Protein AF-A0A6D2GC33-F1 (afdb_monomer_lite)

Structure (mmCIF, N/CA/C/O backbone):
data_AF-A0A6D2GC33-F1
#
_entry.id   AF-A0A6D2GC33-F1
#
loop_
_atom_site.group_PDB
_atom_site.id
_atom_site.type_symbol
_atom_site.label_atom_id
_atom_site.label_alt_id
_atom_site.label_comp_id
_atom_site.label_asym_id
_atom_site.label_entity_id
_atom_site.label_seq_id
_atom_site.pdbx_PDB_ins_code
_atom_site.Cartn_x
_atom_site.Cartn_y
_atom_site.Cartn_z
_atom_site.occupancy
_atom_site.B_iso_or_equiv
_atom_site.auth_seq_id
_atom_site.auth_comp_id
_atom_site.auth_asym_id
_atom_site.auth_atom_id
_atom_site.pdbx_PDB_model_num
ATOM 1 N N . MET A 1 1 ? 8.578 -16.960 13.029 1.00 36.12 1 MET A N 1
ATOM 2 C CA . MET A 1 1 ? 7.858 -15.938 12.237 1.00 36.12 1 MET A CA 1
ATOM 3 C C . MET A 1 1 ? 7.619 -14.734 13.137 1.00 36.12 1 MET A C 1
ATOM 5 O O . MET A 1 1 ? 6.873 -14.857 14.096 1.00 36.12 1 MET A O 1
ATOM 9 N N . ARG A 1 2 ? 8.308 -13.611 12.923 1.00 43.72 2 ARG A N 1
ATOM 10 C CA . ARG A 1 2 ? 8.079 -12.366 13.676 1.00 43.72 2 ARG A CA 1
ATOM 11 C C . ARG A 1 2 ? 8.210 -11.210 12.685 1.00 43.72 2 ARG A C 1
ATOM 13 O O . ARG A 1 2 ? 9.295 -10.683 12.484 1.00 43.72 2 ARG A O 1
ATOM 20 N N . GLY A 1 3 ? 7.122 -10.919 11.975 1.00 41.28 3 GLY A N 1
ATOM 21 C CA . GLY A 1 3 ? 7.003 -9.676 11.217 1.00 41.28 3 GLY A CA 1
ATOM 22 C C . GLY A 1 3 ? 6.787 -8.529 12.199 1.00 41.28 3 GLY A C 1
ATOM 23 O O . GLY A 1 3 ? 6.078 -8.700 13.190 1.00 41.28 3 GLY A O 1
ATOM 24 N N . ILE A 1 4 ? 7.398 -7.374 11.947 1.00 41.97 4 ILE A N 1
ATOM 25 C CA . ILE A 1 4 ? 7.060 -6.142 12.667 1.00 41.97 4 ILE A CA 1
ATOM 26 C C . ILE A 1 4 ? 5.722 -5.662 12.091 1.00 41.97 4 ILE A C 1
ATOM 28 O O . ILE A 1 4 ? 5.673 -4.867 11.159 1.00 41.97 4 ILE A O 1
ATOM 32 N N . GLY A 1 5 ? 4.627 -6.249 12.570 1.00 39.00 5 GLY A N 1
ATOM 33 C CA . GLY A 1 5 ? 3.278 -5.830 12.218 1.00 39.00 5 GLY A CA 1
ATOM 34 C C . GLY A 1 5 ? 2.879 -4.647 13.088 1.00 39.00 5 GLY A C 1
ATOM 35 O O . GLY A 1 5 ? 2.829 -4.782 14.308 1.00 39.00 5 GLY A O 1
ATOM 36 N N . ALA A 1 6 ? 2.571 -3.499 12.486 1.00 44.66 6 ALA A N 1
ATOM 37 C CA . ALA A 1 6 ? 1.706 -2.550 13.171 1.00 44.66 6 ALA A CA 1
ATOM 38 C C . ALA A 1 6 ? 0.297 -3.139 13.172 1.00 44.66 6 ALA A C 1
ATOM 40 O O . ALA A 1 6 ? -0.302 -3.325 12.117 1.00 44.66 6 ALA A O 1
ATOM 41 N N . VAL A 1 7 ? -0.217 -3.456 14.356 1.00 41.66 7 VAL A N 1
ATOM 42 C CA . VAL A 1 7 ? -1.634 -3.769 14.529 1.00 41.66 7 VAL A CA 1
ATOM 43 C C . VAL A 1 7 ? -2.353 -2.431 14.627 1.00 41.66 7 VAL A C 1
ATOM 45 O O . VAL A 1 7 ? -2.338 -1.777 15.668 1.00 41.66 7 VAL A O 1
ATOM 48 N N . ILE A 1 8 ? -2.926 -1.973 13.516 1.00 50.97 8 ILE A N 1
ATOM 49 C CA . ILE A 1 8 ? -3.800 -0.801 13.542 1.00 50.97 8 ILE A CA 1
ATOM 50 C C . ILE A 1 8 ? -5.176 -1.288 13.994 1.00 50.97 8 ILE A C 1
ATOM 52 O O . ILE A 1 8 ? -5.929 -1.855 13.205 1.00 50.97 8 ILE A O 1
ATOM 56 N N . HIS A 1 9 ? -5.478 -1.090 15.277 1.00 40.88 9 HIS A N 1
ATOM 57 C CA . HIS A 1 9 ? -6.838 -1.207 15.798 1.00 40.88 9 HIS A CA 1
ATOM 58 C C . HIS A 1 9 ? -7.674 -0.043 15.249 1.00 40.88 9 HIS A C 1
ATOM 60 O O . HIS A 1 9 ? -7.212 1.100 15.238 1.00 40.88 9 HIS A O 1
ATOM 66 N N . PHE A 1 10 ? -8.899 -0.312 14.788 1.00 43.34 10 PHE A N 1
ATOM 67 C CA . PHE A 1 10 ? -9.783 0.712 14.206 1.00 43.34 10 PHE A CA 1
ATOM 68 C C . PHE A 1 10 ? -10.548 1.497 15.276 1.00 43.34 10 PHE A C 1
ATOM 70 O O . PHE A 1 10 ? -11.432 2.292 14.960 1.00 43.34 10 PHE A O 1
ATOM 77 N N . HIS A 1 11 ? -10.156 1.329 16.535 1.00 32.06 11 HIS A N 1
ATOM 78 C CA . HIS A 1 11 ? -10.601 2.123 17.663 1.00 32.06 11 HIS A CA 1
ATOM 79 C C . HIS A 1 11 ? -9.460 3.037 18.105 1.00 32.06 11 HIS A C 1
ATOM 81 O O . HIS A 1 11 ? -8.327 2.576 18.255 1.00 32.06 11 HIS A O 1
ATOM 87 N N . SER A 1 12 ? -9.766 4.328 18.294 1.00 30.36 12 SER A N 1
ATOM 88 C CA . SER A 1 12 ? -8.856 5.331 18.857 1.00 30.36 12 SER A CA 1
ATOM 89 C C . SER A 1 12 ? -8.043 4.723 20.003 1.00 30.36 12 SER A C 1
ATOM 91 O O . SER A 1 12 ? -8.637 4.359 21.021 1.00 30.36 12 SER A O 1
ATOM 93 N N . PRO A 1 13 ? -6.711 4.583 19.872 1.00 40.25 13 PRO A N 1
ATOM 94 C CA . PRO A 1 13 ? -5.903 4.027 20.939 1.00 40.25 13 PRO A CA 1
ATOM 95 C C . PRO A 1 13 ? -5.789 5.082 22.034 1.00 40.25 13 PRO A C 1
ATOM 97 O O . PRO A 1 13 ? -4.941 5.973 21.991 1.00 40.25 13 PRO A O 1
ATOM 100 N N . THR A 1 14 ? -6.666 5.007 23.029 1.00 37.22 14 THR A N 1
ATOM 101 C CA . THR A 1 14 ? -6.428 5.661 24.307 1.00 37.22 14 THR A CA 1
ATOM 102 C C . THR A 1 14 ? -5.164 5.042 24.907 1.00 37.22 14 THR A C 1
ATOM 104 O O . THR A 1 14 ? -5.182 3.923 25.407 1.00 37.22 14 THR A O 1
ATOM 107 N N . GLY A 1 15 ? -4.052 5.772 24.815 1.00 37.44 15 GLY A N 1
ATOM 108 C CA . GLY A 1 15 ? -2.951 5.707 25.775 1.00 37.44 15 GLY A CA 1
ATOM 109 C C . GLY A 1 15 ? -2.181 4.391 25.885 1.00 37.44 15 GLY A C 1
ATOM 110 O O . GLY A 1 15 ? -1.985 3.910 26.997 1.00 37.44 15 GLY A O 1
ATOM 111 N N . SER A 1 16 ? -1.659 3.843 24.786 1.00 35.59 16 SER A N 1
ATOM 112 C CA . SER A 1 16 ? -0.560 2.874 24.886 1.00 35.59 16 SER A CA 1
ATOM 113 C C . SER A 1 16 ? 0.667 3.415 24.174 1.00 35.59 16 SER A C 1
ATOM 115 O O . SER A 1 16 ? 0.641 3.682 22.974 1.00 35.59 16 SER A O 1
ATOM 117 N N . SER A 1 17 ? 1.720 3.629 24.962 1.00 41.50 17 SER A N 1
ATOM 118 C CA . SER A 1 17 ? 3.057 4.019 24.530 1.00 41.50 17 SER A CA 1
ATOM 119 C C . SER A 1 17 ? 3.610 2.936 23.602 1.00 41.50 17 SER A C 1
ATOM 121 O O . SER A 1 17 ? 4.258 1.985 24.038 1.00 41.50 17 SER A O 1
ATOM 123 N N . VAL A 1 18 ? 3.288 3.035 22.312 1.00 45.00 18 VAL A N 1
ATOM 124 C CA . VAL A 1 18 ? 3.962 2.256 21.276 1.00 45.00 18 VAL A CA 1
ATOM 125 C C . VAL A 1 18 ? 5.409 2.749 21.293 1.00 45.00 18 VAL A C 1
ATOM 127 O O . VAL A 1 18 ? 5.613 3.959 21.155 1.00 45.00 18 VAL A O 1
ATOM 130 N N . PRO A 1 19 ? 6.413 1.874 21.512 1.00 43.03 19 PRO A N 1
ATOM 131 C CA . PRO A 1 19 ? 7.805 2.301 21.514 1.00 43.03 19 PRO A CA 1
ATOM 132 C C . PRO A 1 19 ? 8.044 3.063 20.219 1.00 43.03 19 PRO A C 1
ATOM 134 O O . PRO A 1 19 ? 7.608 2.594 19.164 1.00 43.03 19 PRO A O 1
ATOM 137 N N . SER A 1 20 ? 8.658 4.246 20.329 1.00 48.38 20 SER A N 1
ATOM 138 C CA . SER A 1 20 ? 8.999 5.134 19.219 1.00 48.38 20 SER A CA 1
ATOM 139 C C . SER A 1 20 ? 9.658 4.304 18.126 1.00 48.38 20 SER A C 1
ATOM 141 O O . SER A 1 20 ? 10.848 3.992 18.194 1.00 48.38 20 SER A O 1
ATOM 143 N N . SER A 1 21 ? 8.847 3.825 17.189 1.00 57.69 21 SER A N 1
ATOM 144 C CA . SER A 1 21 ? 9.309 2.873 16.199 1.00 57.69 21 SER A CA 1
ATOM 145 C C . SER A 1 21 ? 10.235 3.663 15.300 1.00 57.69 21 SER A C 1
ATOM 147 O O . SER A 1 21 ? 9.867 4.757 14.871 1.00 57.69 21 SER A O 1
ATOM 149 N N . ASP A 1 22 ? 11.454 3.162 15.098 1.00 75.38 22 ASP A N 1
ATOM 150 C CA . ASP A 1 22 ? 12.449 3.821 14.260 1.00 75.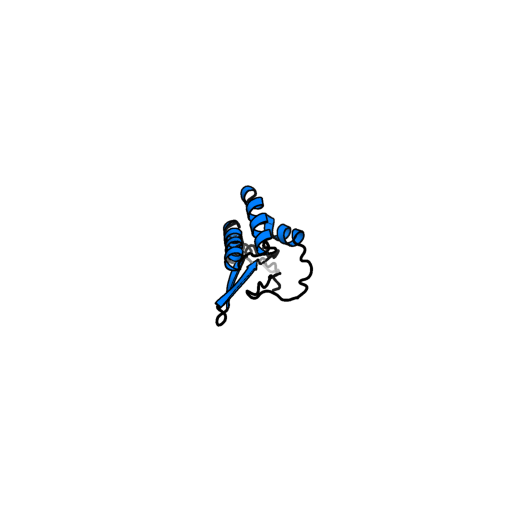38 22 ASP A CA 1
ATOM 151 C C . ASP A 1 22 ? 11.917 3.881 12.826 1.00 75.38 22 ASP A C 1
ATOM 153 O O . ASP A 1 22 ? 12.078 2.959 12.027 1.00 75.38 22 ASP A O 1
ATOM 157 N N . PHE A 1 23 ? 11.204 4.965 12.530 1.00 79.19 23 PHE A N 1
ATOM 158 C CA . PHE A 1 23 ? 10.506 5.172 11.273 1.00 79.19 23 PHE A CA 1
ATOM 159 C C . PHE A 1 23 ? 11.494 5.190 10.104 1.00 79.19 23 PHE A C 1
ATOM 161 O O . PHE A 1 23 ? 11.208 4.639 9.042 1.00 79.19 23 PHE A O 1
ATOM 168 N N . SER A 1 24 ? 12.688 5.752 10.330 1.00 83.62 24 SER A N 1
ATOM 169 C CA . SER A 1 24 ? 13.793 5.711 9.373 1.00 83.62 24 SER A CA 1
ATOM 170 C C . SER A 1 24 ? 14.244 4.272 9.134 1.00 83.62 24 SER A C 1
ATOM 172 O O . SER A 1 24 ? 14.350 3.840 7.987 1.00 83.62 24 SER A O 1
ATOM 174 N N . GLY A 1 25 ? 14.446 3.496 10.201 1.00 85.69 25 GLY A N 1
ATOM 175 C CA . GLY A 1 25 ? 14.779 2.075 10.112 1.00 85.69 25 GLY A CA 1
ATOM 176 C C . GLY A 1 25 ? 13.734 1.255 9.346 1.00 85.69 25 GLY A C 1
ATOM 177 O O . GLY A 1 25 ? 14.092 0.453 8.482 1.00 85.69 25 GLY A O 1
ATOM 178 N N . MET A 1 26 ? 12.445 1.492 9.603 1.00 85.88 26 MET A N 1
ATOM 179 C CA . MET A 1 26 ? 11.346 0.787 8.935 1.00 85.88 26 MET A CA 1
ATOM 180 C C . MET A 1 26 ? 11.175 1.187 7.466 1.00 85.88 26 MET A C 1
ATOM 182 O O . MET A 1 26 ? 10.883 0.336 6.634 1.00 85.88 26 MET A O 1
ATOM 186 N N . TRP A 1 27 ? 11.356 2.461 7.115 1.00 89.88 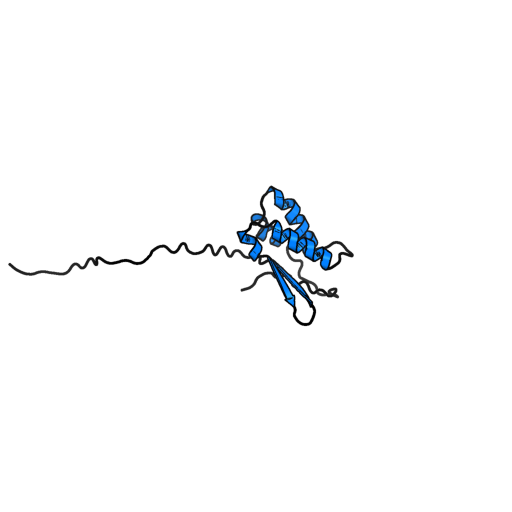27 TRP A N 1
ATOM 187 C CA . TRP A 1 27 ? 11.340 2.874 5.711 1.00 89.88 27 TRP A CA 1
ATOM 188 C C . TRP A 1 27 ? 12.536 2.285 4.953 1.00 89.88 27 TRP A C 1
ATOM 190 O O . TRP A 1 27 ? 12.388 1.731 3.862 1.00 89.88 27 TRP A O 1
ATOM 200 N N . ASN A 1 28 ? 13.728 2.326 5.559 1.00 90.19 28 ASN A N 1
ATOM 201 C CA . ASN A 1 28 ? 14.945 1.793 4.950 1.00 90.19 28 ASN A CA 1
ATOM 202 C C . ASN A 1 28 ? 14.898 0.278 4.700 1.00 90.19 28 ASN A C 1
ATOM 204 O O . ASN A 1 28 ? 15.623 -0.196 3.829 1.00 90.19 28 ASN A O 1
ATOM 208 N N . SER A 1 29 ? 14.059 -0.480 5.412 1.00 88.94 29 SER A N 1
ATOM 209 C CA . SER A 1 29 ? 13.916 -1.925 5.196 1.00 88.94 29 SER A CA 1
ATOM 210 C C . SER A 1 29 ? 13.012 -2.308 4.021 1.00 88.94 29 SER A C 1
ATOM 212 O O . SER A 1 29 ? 13.019 -3.474 3.624 1.00 88.94 29 SER A O 1
ATOM 214 N N . ILE A 1 30 ? 12.235 -1.359 3.485 1.00 92.12 30 ILE A N 1
ATOM 215 C CA . ILE A 1 30 ? 11.293 -1.604 2.383 1.00 92.12 30 ILE A CA 1
ATOM 216 C C . ILE A 1 30 ? 11.493 -0.675 1.180 1.00 92.12 30 ILE A C 1
ATOM 218 O O . ILE A 1 30 ? 10.890 -0.907 0.136 1.00 92.12 30 ILE A O 1
ATOM 222 N N . ARG A 1 31 ? 12.315 0.381 1.291 1.00 93.69 31 ARG A N 1
ATOM 223 C CA . ARG A 1 31 ? 12.541 1.372 0.217 1.00 93.69 31 ARG A CA 1
ATOM 224 C C . ARG A 1 31 ? 12.969 0.747 -1.116 1.00 93.69 31 ARG A C 1
ATOM 226 O O . ARG A 1 31 ? 12.641 1.279 -2.170 1.00 93.69 31 ARG A O 1
ATOM 233 N N . ASP A 1 32 ? 13.676 -0.386 -1.082 1.00 94.38 32 ASP A N 1
ATOM 234 C CA . ASP A 1 32 ? 14.128 -1.125 -2.268 1.00 94.38 32 ASP A CA 1
ATOM 235 C C . ASP A 1 32 ? 12.997 -1.881 -2.983 1.00 94.38 32 ASP A C 1
ATOM 237 O O . ASP A 1 32 ? 13.183 -2.366 -4.097 1.00 94.38 32 ASP A O 1
ATOM 241 N N . TRP A 1 33 ? 11.811 -1.977 -2.379 1.00 95.31 33 TRP A N 1
ATOM 242 C CA . TRP A 1 33 ? 10.647 -2.585 -3.022 1.00 95.31 33 TRP A CA 1
ATOM 243 C C . TRP A 1 33 ? 10.017 -1.663 -4.063 1.00 95.31 33 TRP A C 1
ATOM 245 O O . TRP A 1 33 ? 9.264 -2.140 -4.914 1.00 95.31 33 TRP A O 1
ATOM 255 N N . PHE A 1 34 ? 10.324 -0.370 -4.008 1.00 96.50 34 PHE A N 1
ATOM 256 C CA . PHE A 1 34 ? 9.783 0.661 -4.882 1.00 96.50 34 PHE A CA 1
ATOM 257 C C . PHE A 1 34 ? 10.825 1.069 -5.922 1.00 96.50 34 PHE A C 1
ATOM 259 O O . PHE A 1 34 ? 12.020 1.172 -5.626 1.00 96.50 34 PHE A O 1
ATOM 266 N N . SER A 1 35 ? 10.371 1.332 -7.146 1.00 95.56 35 SER A N 1
ATOM 267 C CA . SER A 1 35 ? 11.226 1.923 -8.175 1.00 95.56 35 SER A CA 1
ATOM 268 C C . SER A 1 35 ? 11.659 3.330 -7.751 1.00 95.56 35 SER A C 1
ATOM 270 O O . SER A 1 35 ? 10.921 4.021 -7.051 1.00 95.56 35 SER A O 1
ATOM 272 N N . LEU A 1 36 ? 12.843 3.777 -8.187 1.00 95.25 36 LEU A N 1
ATOM 273 C CA . LEU A 1 36 ? 13.358 5.110 -7.840 1.00 95.25 36 LEU A CA 1
ATOM 274 C C . LEU A 1 36 ? 12.342 6.246 -8.091 1.00 95.25 36 LEU A C 1
ATOM 276 O O . LEU A 1 36 ? 12.177 7.063 -7.192 1.00 95.25 36 LEU A O 1
ATOM 280 N N . PRO A 1 37 ? 11.596 6.282 -9.218 1.00 96.06 37 PRO A N 1
ATOM 281 C CA . PRO A 1 37 ? 10.601 7.333 -9.451 1.00 96.06 37 PRO A CA 1
ATOM 282 C C . PRO A 1 37 ? 9.402 7.300 -8.492 1.00 96.06 37 PRO A C 1
ATOM 284 O O . PRO A 1 37 ? 8.715 8.301 -8.348 1.00 96.06 37 PRO A O 1
ATOM 287 N N . ALA A 1 38 ? 9.130 6.156 -7.860 1.00 96.25 38 ALA A N 1
ATOM 288 C CA . ALA A 1 38 ? 7.998 5.964 -6.958 1.00 96.25 38 ALA A CA 1
ATOM 289 C C . ALA A 1 38 ? 8.376 6.105 -5.473 1.00 96.25 38 ALA A C 1
ATOM 291 O O . ALA A 1 38 ? 7.491 6.060 -4.620 1.00 96.25 38 ALA A O 1
ATOM 292 N N . GLN A 1 39 ? 9.666 6.241 -5.135 1.00 96.31 39 GLN A N 1
ATOM 293 C CA . GLN A 1 39 ? 10.119 6.233 -3.739 1.00 96.31 39 GLN A CA 1
ATOM 294 C C . GLN A 1 39 ? 9.608 7.427 -2.934 1.00 96.31 39 GLN A C 1
ATOM 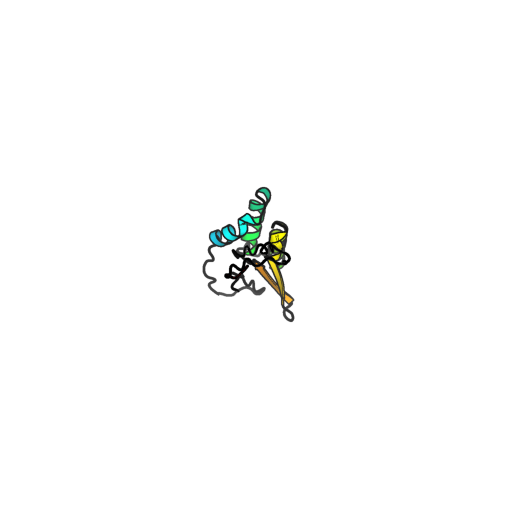296 O O . GLN A 1 39 ? 9.223 7.226 -1.786 1.00 96.31 39 GLN A O 1
ATOM 301 N N . ASP A 1 40 ? 9.546 8.625 -3.516 1.00 96.94 40 ASP A N 1
ATOM 302 C CA . ASP A 1 40 ? 9.042 9.813 -2.812 1.00 96.94 40 ASP A CA 1
ATOM 303 C C . ASP A 1 40 ? 7.552 9.665 -2.472 1.00 96.94 40 ASP A C 1
ATOM 305 O O . ASP A 1 40 ? 7.129 9.869 -1.332 1.00 96.94 40 ASP A O 1
ATOM 309 N N . GLU A 1 41 ? 6.759 9.210 -3.444 1.00 97.69 41 GLU A N 1
ATOM 310 C CA . GLU A 1 41 ? 5.327 8.959 -3.270 1.00 97.69 41 GLU A CA 1
ATOM 311 C C . GLU A 1 41 ? 5.065 7.809 -2.281 1.00 97.69 41 GLU A C 1
ATOM 313 O O . GLU A 1 41 ? 4.169 7.883 -1.435 1.00 97.69 41 GLU A O 1
ATOM 318 N N . ALA A 1 42 ? 5.873 6.749 -2.339 1.00 96.94 42 ALA A N 1
ATOM 319 C CA . ALA A 1 42 ? 5.803 5.638 -1.400 1.00 96.94 42 ALA A CA 1
ATOM 320 C C . ALA A 1 42 ? 6.215 6.059 0.020 1.00 96.94 42 ALA A C 1
ATOM 322 O O . ALA A 1 42 ? 5.555 5.661 0.980 1.00 96.94 42 ALA A O 1
ATOM 323 N N . ALA A 1 43 ? 7.238 6.902 0.176 1.00 95.62 43 ALA A N 1
ATOM 324 C CA . ALA A 1 43 ? 7.652 7.435 1.472 1.00 95.62 43 ALA A CA 1
ATOM 325 C C . ALA A 1 43 ? 6.536 8.274 2.109 1.00 95.62 43 ALA A C 1
ATOM 327 O O . ALA A 1 43 ? 6.267 8.151 3.307 1.00 95.62 43 ALA A O 1
ATOM 328 N N . GLU A 1 44 ? 5.836 9.084 1.308 1.00 95.12 44 GLU A N 1
ATOM 329 C CA . GLU A 1 44 ? 4.667 9.828 1.770 1.00 95.12 44 GLU A CA 1
ATOM 330 C C . GLU A 1 44 ? 3.550 8.885 2.228 1.00 95.12 44 GLU A C 1
ATOM 332 O O . GLU A 1 44 ? 3.046 9.031 3.344 1.00 95.12 44 GLU A O 1
ATOM 337 N N . CYS A 1 45 ? 3.194 7.890 1.411 1.00 95.00 45 CYS A N 1
ATOM 338 C CA . CYS A 1 45 ? 2.146 6.932 1.759 1.00 95.00 45 CYS A CA 1
ATOM 339 C C . CYS A 1 45 ? 2.493 6.136 3.022 1.00 95.00 45 CYS A C 1
ATOM 341 O O . CYS A 1 45 ? 1.639 5.941 3.887 1.00 95.00 45 CYS A O 1
ATOM 343 N N . PHE A 1 46 ? 3.752 5.718 3.156 1.00 92.44 46 PHE A N 1
ATOM 344 C CA . PHE A 1 46 ? 4.273 5.038 4.335 1.00 92.44 46 PHE A CA 1
ATOM 345 C C . PHE A 1 46 ? 4.151 5.923 5.582 1.00 92.44 46 PHE A C 1
ATOM 347 O O . PHE A 1 46 ? 3.606 5.492 6.598 1.00 92.44 46 PHE A O 1
ATOM 354 N N . ARG A 1 47 ? 4.559 7.194 5.491 1.00 91.75 47 ARG A N 1
ATOM 355 C CA . ARG A 1 47 ? 4.418 8.165 6.582 1.00 91.75 47 ARG A CA 1
ATOM 356 C C . ARG A 1 47 ? 2.969 8.360 6.993 1.00 91.75 47 ARG A C 1
ATOM 358 O O . ARG A 1 47 ? 2.669 8.208 8.169 1.00 91.75 47 ARG A O 1
ATOM 365 N N . VAL A 1 48 ? 2.072 8.645 6.051 1.00 90.12 48 VAL A N 1
ATOM 366 C CA . VAL A 1 48 ? 0.655 8.881 6.363 1.00 90.12 48 VAL A CA 1
ATOM 367 C C . VAL A 1 48 ? -0.007 7.623 6.930 1.00 90.12 48 VAL A C 1
ATOM 369 O O . VAL A 1 48 ? -0.875 7.722 7.787 1.00 90.12 48 VAL A O 1
ATOM 372 N N . PHE A 1 49 ? 0.410 6.425 6.526 1.00 90.00 49 PHE A N 1
ATOM 373 C CA . PHE A 1 49 ? -0.132 5.189 7.088 1.00 90.00 49 PHE A CA 1
ATOM 374 C C . PHE A 1 49 ? 0.209 5.007 8.584 1.00 90.00 49 PHE A C 1
ATOM 376 O O . PHE A 1 49 ? -0.686 4.716 9.392 1.00 90.00 49 PHE A O 1
ATOM 383 N N . TYR A 1 50 ? 1.478 5.214 8.962 1.00 86.12 50 TYR A N 1
ATOM 384 C CA . TYR A 1 50 ? 1.962 5.044 10.343 1.00 86.12 50 TYR A CA 1
ATOM 385 C C . TYR A 1 50 ? 1.722 6.263 11.243 1.00 86.12 50 TYR A C 1
ATOM 387 O O . TYR A 1 50 ? 1.442 6.104 12.429 1.00 86.12 50 TYR A O 1
ATOM 395 N N . GLN A 1 51 ? 1.830 7.466 10.689 1.00 87.69 51 GLN A N 1
ATOM 396 C CA . GLN A 1 51 ? 1.715 8.754 11.373 1.00 87.69 51 GLN A CA 1
ATOM 397 C C . GLN A 1 51 ? 0.758 9.652 10.582 1.00 87.69 51 GLN A C 1
ATOM 399 O O . GLN A 1 51 ? 1.183 10.594 9.904 1.00 87.69 51 GLN A O 1
ATOM 404 N N . PRO A 1 52 ? -0.541 9.328 10.594 1.00 84.75 52 PRO A N 1
ATOM 405 C CA . PRO A 1 52 ? -1.493 10.069 9.801 1.00 84.75 52 PRO A CA 1
ATOM 406 C C . PRO A 1 52 ? -1.705 11.475 10.400 1.00 84.75 52 PRO A C 1
ATOM 408 O O . PRO A 1 52 ? -1.580 11.644 11.617 1.00 84.75 52 PRO A O 1
ATOM 411 N N . PRO A 1 53 ? -2.049 12.489 9.585 1.00 86.50 53 PRO A N 1
ATOM 412 C CA . PRO A 1 53 ? -2.421 13.805 10.093 1.00 86.50 53 PRO A CA 1
ATOM 413 C C . PRO A 1 53 ? -3.565 13.732 11.109 1.00 86.50 53 PRO A C 1
ATOM 415 O O . PRO A 1 53 ? -4.400 12.819 11.066 1.00 86.50 53 PRO A O 1
ATOM 418 N N . GLU A 1 54 ? -3.628 14.716 12.002 1.00 87.56 54 GLU A N 1
ATOM 419 C CA . GLU A 1 54 ? -4.725 14.838 12.959 1.00 87.56 54 GLU A CA 1
ATOM 420 C C . GLU A 1 54 ? -6.076 14.918 12.225 1.00 87.56 54 GLU A C 1
ATOM 422 O O . GLU A 1 54 ? -6.202 15.580 11.195 1.00 87.56 54 GLU A O 1
ATOM 427 N N . GLY A 1 55 ? -7.080 14.187 12.718 1.00 84.12 55 GLY A N 1
ATOM 428 C CA . GLY A 1 55 ? -8.412 14.126 12.101 1.00 84.12 55 GLY A CA 1
ATOM 429 C C . GLY A 1 55 ? -8.544 13.197 10.886 1.00 84.12 55 GLY A C 1
ATOM 430 O O . GLY A 1 55 ? -9.627 13.091 10.315 1.00 84.12 55 GLY A O 1
ATOM 431 N N . SER A 1 56 ? -7.482 12.492 10.492 1.00 82.94 56 SER A N 1
ATOM 432 C CA . SER A 1 56 ? -7.542 11.466 9.443 1.00 82.94 56 SER A CA 1
ATOM 433 C C . SER A 1 56 ? -8.482 10.305 9.800 1.00 82.94 56 SER A C 1
ATOM 435 O O . SER A 1 56 ? -8.414 9.717 10.882 1.00 82.94 56 SER A O 1
ATOM 437 N N . SER A 1 57 ? -9.347 9.928 8.855 1.00 84.94 57 SER A N 1
ATOM 438 C CA . SER A 1 57 ? -10.246 8.786 9.029 1.00 84.94 57 SER A CA 1
ATOM 439 C C . SER A 1 57 ? -9.535 7.458 8.740 1.00 84.94 57 SER A C 1
ATOM 441 O O . SER A 1 57 ? -8.587 7.387 7.951 1.00 84.94 57 SER A O 1
ATOM 443 N N . SER A 1 58 ? -10.012 6.362 9.335 1.00 82.00 58 SER A N 1
ATOM 444 C CA . SER A 1 58 ? -9.466 5.025 9.062 1.00 82.00 58 SER A CA 1
ATOM 445 C C . SER A 1 58 ? -9.569 4.611 7.579 1.00 82.00 58 SER A C 1
ATOM 447 O O . SER A 1 58 ? -8.591 4.070 7.059 1.00 82.00 58 SER A O 1
ATOM 449 N N . PRO A 1 59 ? -10.675 4.888 6.851 1.00 84.50 59 PRO A N 1
ATOM 450 C CA . PRO A 1 59 ? -10.736 4.680 5.402 1.00 84.50 59 PRO A CA 1
ATOM 451 C C . PRO A 1 59 ? -9.696 5.486 4.621 1.00 84.50 59 PRO A C 1
ATOM 453 O O . PRO A 1 59 ? -9.130 4.971 3.659 1.00 84.50 59 PRO A O 1
ATOM 456 N N . ASP A 1 60 ? -9.411 6.726 5.027 1.00 85.38 60 ASP A N 1
ATOM 457 C CA . ASP A 1 60 ? -8.391 7.535 4.356 1.00 85.38 60 ASP A CA 1
ATOM 458 C C . ASP A 1 60 ? -7.000 6.945 4.559 1.00 85.38 60 ASP A C 1
ATOM 460 O O . ASP A 1 60 ? -6.250 6.801 3.597 1.00 85.38 60 ASP A O 1
ATOM 464 N N . ARG A 1 61 ? -6.688 6.477 5.770 1.00 87.38 61 ARG A N 1
ATOM 465 C CA . ARG A 1 61 ? -5.436 5.756 6.052 1.00 87.38 61 ARG A CA 1
ATOM 466 C C . ARG A 1 61 ? -5.304 4.468 5.236 1.00 87.38 61 ARG A C 1
ATOM 468 O O . ARG A 1 61 ? -4.220 4.172 4.733 1.00 87.38 61 ARG A O 1
ATOM 475 N N . LEU A 1 62 ? -6.400 3.727 5.054 1.00 88.62 62 LEU A N 1
ATOM 476 C CA . LEU A 1 62 ? -6.420 2.519 4.225 1.00 88.62 62 LEU A CA 1
ATOM 477 C C . LEU A 1 62 ? -6.096 2.825 2.754 1.00 88.62 62 LEU A C 1
ATOM 479 O O . LEU A 1 62 ? -5.398 2.039 2.113 1.00 88.62 62 LEU A O 1
ATOM 483 N N . LYS A 1 63 ? -6.525 3.976 2.216 1.00 92.12 63 LYS A N 1
ATOM 484 C CA . LYS A 1 63 ? -6.160 4.386 0.846 1.00 92.12 63 LYS A CA 1
ATOM 485 C C . LYS A 1 63 ? -4.644 4.492 0.684 1.00 92.12 63 LYS A C 1
ATOM 487 O O . LYS A 1 63 ? -4.113 3.994 -0.306 1.00 92.12 63 LYS A O 1
ATOM 492 N N . TYR A 1 64 ? -3.942 5.068 1.662 1.00 93.75 64 TYR A N 1
ATOM 493 C CA . TYR A 1 64 ? -2.478 5.158 1.628 1.00 93.75 64 TYR A CA 1
ATOM 494 C C . TYR A 1 64 ? -1.806 3.788 1.733 1.00 93.75 64 TYR A C 1
ATOM 496 O O . TYR A 1 64 ? -0.832 3.547 1.028 1.00 93.75 64 TYR A O 1
ATOM 504 N N . PHE A 1 65 ? -2.353 2.858 2.523 1.00 93.62 65 PHE A N 1
ATOM 505 C CA . PHE A 1 65 ? -1.864 1.475 2.557 1.00 93.62 65 PHE A CA 1
ATOM 506 C C . PHE A 1 65 ? -1.996 0.776 1.198 1.00 93.62 65 PHE A C 1
ATOM 508 O O . PHE A 1 65 ? -1.042 0.180 0.700 1.00 93.62 65 PHE A O 1
ATOM 515 N N . LEU A 1 66 ? -3.173 0.863 0.574 1.00 94.62 66 LEU A N 1
ATOM 516 C CA . LEU A 1 66 ? -3.433 0.238 -0.725 1.00 94.62 66 LEU A CA 1
ATOM 517 C C . LEU A 1 66 ? -2.585 0.869 -1.832 1.00 94.62 66 LEU A C 1
ATOM 519 O O . LEU A 1 66 ? -2.053 0.156 -2.682 1.00 94.62 66 LEU A O 1
ATOM 523 N N . LYS A 1 67 ? -2.409 2.193 -1.790 1.00 97.00 67 LYS A N 1
ATOM 524 C CA . LYS A 1 67 ? -1.527 2.919 -2.703 1.00 97.00 67 LYS A CA 1
ATOM 525 C C . LYS A 1 67 ? -0.071 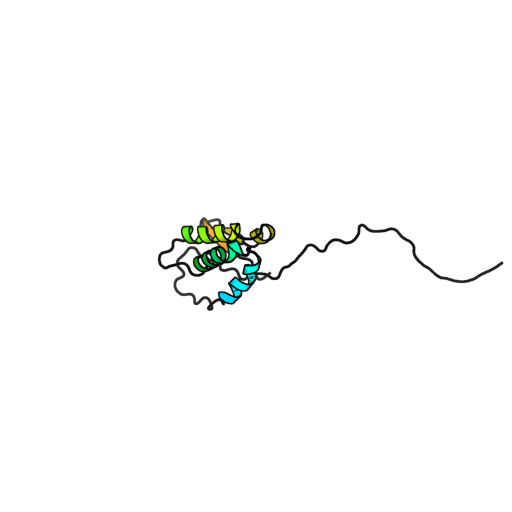2.496 -2.523 1.00 97.00 67 LYS A C 1
ATOM 527 O O . LYS A 1 67 ? 0.588 2.167 -3.502 1.00 97.00 67 LYS A O 1
ATOM 532 N N . LEU A 1 68 ? 0.400 2.406 -1.281 1.00 95.75 68 LEU A N 1
ATOM 533 C CA . LEU A 1 68 ? 1.738 1.913 -0.969 1.00 95.75 68 LEU A CA 1
ATOM 534 C C . LEU A 1 68 ? 1.948 0.488 -1.506 1.00 95.75 68 LEU A C 1
ATOM 536 O O . LEU A 1 68 ? 2.953 0.223 -2.156 1.00 95.75 68 LEU A O 1
ATOM 540 N N . LYS A 1 69 ? 0.973 -0.412 -1.329 1.00 95.94 69 LYS A N 1
ATOM 541 C CA . LYS A 1 69 ? 1.013 -1.759 -1.916 1.00 95.94 69 LYS A CA 1
ATOM 542 C C . LYS A 1 69 ? 1.118 -1.724 -3.444 1.00 95.94 69 LYS A C 1
ATOM 544 O O . LYS A 1 69 ? 1.899 -2.486 -4.003 1.00 95.94 69 LYS A O 1
ATOM 549 N N . ALA A 1 70 ? 0.347 -0.869 -4.113 1.00 97.00 70 ALA A N 1
ATOM 550 C CA . ALA A 1 70 ? 0.337 -0.772 -5.573 1.00 97.00 70 ALA A CA 1
ATOM 551 C C . ALA A 1 70 ? 1.657 -0.231 -6.151 1.00 97.00 70 ALA A C 1
ATOM 553 O O . ALA A 1 70 ? 2.066 -0.658 -7.228 1.00 97.00 70 ALA A O 1
ATOM 554 N N . LEU A 1 71 ? 2.331 0.671 -5.429 1.00 97.50 71 LEU A N 1
ATOM 555 C CA . LEU A 1 71 ? 3.636 1.223 -5.816 1.00 97.50 71 LEU A CA 1
ATOM 556 C C . LEU A 1 71 ? 4.784 0.217 -5.654 1.00 97.50 71 LEU A C 1
ATOM 558 O O . LEU A 1 71 ? 5.832 0.365 -6.285 1.00 97.50 71 LEU A O 1
ATOM 562 N N . ALA A 1 72 ? 4.618 -0.798 -4.803 1.00 96.38 72 ALA A N 1
ATOM 563 C CA . ALA A 1 72 ? 5.628 -1.829 -4.630 1.00 96.38 72 ALA A CA 1
ATOM 564 C C . ALA A 1 72 ? 5.746 -2.703 -5.889 1.00 96.38 72 ALA A C 1
ATOM 566 O O . ALA A 1 72 ? 4.760 -3.037 -6.553 1.00 96.38 72 ALA A O 1
ATOM 567 N N . SER A 1 73 ? 6.974 -3.134 -6.179 1.00 94.88 73 SER A N 1
ATOM 568 C CA . SER A 1 73 ? 7.286 -4.059 -7.270 1.00 94.88 73 SER A CA 1
ATOM 569 C C . SER A 1 73 ? 6.409 -5.314 -7.178 1.00 94.88 73 SER A C 1
ATOM 571 O O . SER A 1 73 ? 6.179 -5.791 -6.063 1.00 94.88 73 SER A O 1
ATOM 573 N N . PRO A 1 74 ? 5.975 -5.920 -8.302 1.00 93.00 74 PRO A N 1
ATOM 574 C CA . PRO A 1 74 ? 5.024 -7.037 -8.288 1.00 93.00 74 PRO A CA 1
ATOM 575 C C . PRO A 1 74 ? 5.381 -8.171 -7.310 1.00 93.00 74 PRO A C 1
ATOM 577 O O . PRO A 1 74 ? 4.532 -8.620 -6.546 1.00 93.00 74 PRO A O 1
ATOM 580 N N . GLY A 1 75 ? 6.659 -8.567 -7.234 1.00 92.25 75 GLY A N 1
ATOM 581 C CA . GLY A 1 75 ? 7.141 -9.610 -6.312 1.00 92.25 75 GLY A CA 1
ATOM 582 C C . GLY A 1 75 ? 7.198 -9.220 -4.825 1.00 92.25 75 GLY A C 1
ATOM 583 O O . GLY A 1 75 ? 7.526 -10.052 -3.986 1.00 92.25 75 GLY A O 1
ATOM 584 N N . ARG A 1 76 ? 6.906 -7.964 -4.478 1.00 93.44 76 ARG A N 1
ATOM 585 C CA . ARG A 1 76 ? 6.911 -7.431 -3.105 1.00 93.44 76 ARG A CA 1
ATOM 586 C C . ARG A 1 76 ? 5.513 -7.089 -2.594 1.00 93.44 76 ARG A C 1
ATOM 588 O O . ARG A 1 76 ? 5.338 -6.944 -1.389 1.00 93.44 76 ARG A O 1
ATOM 595 N N . GLN A 1 77 ? 4.501 -7.019 -3.463 1.00 94.06 77 GLN A N 1
ATOM 596 C CA . GLN A 1 77 ? 3.129 -6.664 -3.070 1.00 94.06 77 GLN A CA 1
ATOM 597 C C . GLN A 1 77 ? 2.493 -7.675 -2.104 1.00 94.06 77 GLN A C 1
ATOM 599 O O . GLN A 1 77 ? 1.621 -7.312 -1.315 1.00 94.06 77 GLN A O 1
ATOM 604 N N . ALA A 1 78 ? 2.942 -8.935 -2.130 1.00 90.88 78 ALA A N 1
ATOM 605 C CA . ALA A 1 78 ? 2.512 -9.974 -1.192 1.00 90.88 78 ALA A CA 1
ATOM 606 C C . ALA A 1 78 ? 2.931 -9.686 0.263 1.00 90.88 78 ALA A C 1
ATOM 608 O O . ALA A 1 78 ? 2.286 -10.172 1.187 1.00 90.88 78 ALA A O 1
ATOM 609 N N . ASN A 1 79 ? 3.952 -8.848 0.477 1.00 91.12 79 ASN A N 1
ATOM 610 C CA . ASN A 1 79 ? 4.360 -8.414 1.815 1.00 91.12 79 ASN A CA 1
ATOM 611 C C . ASN A 1 79 ? 3.358 -7.437 2.452 1.00 91.12 79 ASN A C 1
ATOM 613 O O . ASN A 1 79 ? 3.477 -7.143 3.637 1.00 91.12 79 ASN A O 1
ATOM 617 N N . PHE A 1 80 ? 2.391 -6.929 1.682 1.00 91.44 80 PHE A N 1
ATOM 618 C CA . PHE A 1 80 ? 1.305 -6.081 2.160 1.00 91.44 80 PHE A CA 1
ATOM 619 C C . PHE A 1 80 ? 0.039 -6.923 2.294 1.00 91.44 80 PHE A C 1
ATOM 621 O O . PHE A 1 80 ? -0.585 -7.290 1.288 1.00 91.44 80 PHE A O 1
ATOM 628 N N . THR A 1 81 ? -0.368 -7.203 3.526 1.00 89.38 81 THR A N 1
ATOM 629 C CA . THR A 1 81 ? -1.576 -7.978 3.822 1.00 89.38 81 THR A CA 1
ATOM 630 C C . THR A 1 81 ? -2.626 -7.099 4.492 1.00 89.38 81 THR A C 1
ATOM 632 O O . THR A 1 81 ? -2.308 -6.238 5.306 1.00 89.38 81 THR A O 1
ATOM 635 N N . ALA A 1 82 ? -3.886 -7.296 4.110 1.00 87.12 82 ALA A N 1
ATOM 636 C CA . ALA A 1 82 ? -5.041 -6.674 4.742 1.00 87.12 82 ALA A CA 1
ATOM 637 C C . ALA A 1 82 ? -6.040 -7.785 5.063 1.00 87.12 82 ALA A C 1
ATOM 639 O O . ALA A 1 82 ? -6.542 -8.440 4.150 1.00 87.12 82 ALA A O 1
ATOM 640 N N . GLU A 1 83 ? -6.281 -8.028 6.344 1.00 85.88 83 GLU A N 1
ATOM 641 C CA . GLU A 1 83 ? -7.164 -9.088 6.821 1.00 85.88 83 GLU A CA 1
ATOM 642 C C . GLU A 1 83 ? -8.380 -8.479 7.507 1.00 85.88 83 GLU A C 1
ATOM 644 O O . GLU A 1 83 ? -8.252 -7.637 8.396 1.00 85.88 83 GLU A O 1
ATOM 649 N N . ARG A 1 84 ? -9.575 -8.906 7.094 1.00 81.75 84 ARG A N 1
ATOM 650 C CA . ARG A 1 84 ? -10.819 -8.465 7.718 1.00 81.75 84 ARG A CA 1
ATOM 651 C C . ARG A 1 84 ? -11.150 -9.366 8.900 1.00 81.75 84 ARG A C 1
ATOM 653 O O . ARG A 1 84 ? -11.308 -10.571 8.730 1.00 81.75 84 ARG A O 1
ATOM 660 N N . ILE A 1 85 ? -11.335 -8.771 10.071 1.00 81.31 85 ILE A N 1
ATOM 661 C CA . ILE A 1 85 ? -11.749 -9.490 11.272 1.00 81.31 85 ILE A CA 1
ATOM 662 C C . ILE A 1 85 ? -13.242 -9.806 11.161 1.00 81.31 85 ILE A C 1
ATOM 664 O O . ILE A 1 85 ? -14.098 -8.914 11.096 1.00 81.31 85 ILE A O 1
ATOM 668 N N . LEU A 1 86 ? -13.563 -11.098 11.137 1.00 78.00 86 LEU A N 1
ATOM 669 C CA . LEU A 1 86 ? -14.942 -11.570 11.190 1.00 78.00 86 LEU A CA 1
ATOM 670 C C . LEU A 1 86 ? -15.542 -11.228 12.561 1.00 78.00 86 LEU A C 1
ATOM 672 O O . LEU A 1 86 ? -14.945 -11.506 13.596 1.00 78.00 86 LEU A O 1
ATOM 676 N N . GLY A 1 87 ? -16.722 -10.610 12.566 1.00 77.44 87 GLY A N 1
ATOM 677 C CA . GLY A 1 87 ? -17.440 -10.222 13.786 1.00 77.44 87 GLY A CA 1
ATOM 678 C C . GLY A 1 87 ? -17.353 -8.733 14.125 1.00 77.44 87 GLY A C 1
ATOM 679 O O . GLY A 1 87 ? -18.378 -8.154 14.469 1.00 77.44 87 GLY A O 1
ATOM 680 N N . THR A 1 88 ? -16.193 -8.087 13.955 1.00 78.31 88 THR A N 1
ATOM 681 C CA . THR A 1 88 ? -16.050 -6.628 14.170 1.00 78.31 88 THR A CA 1
ATOM 682 C C . THR A 1 88 ? -16.089 -5.832 12.867 1.00 78.31 88 THR A C 1
ATOM 684 O O . THR A 1 88 ? -16.449 -4.658 12.861 1.00 78.31 88 THR A O 1
ATOM 687 N N . GLY A 1 89 ? -15.753 -6.466 11.737 1.00 74.50 89 GLY A N 1
ATOM 688 C CA . GLY A 1 89 ? -15.677 -5.804 10.435 1.00 74.50 89 GLY A CA 1
ATOM 689 C C . GLY A 1 89 ? -14.426 -4.939 10.244 1.00 74.50 89 GLY A C 1
ATOM 690 O O . GLY A 1 89 ? -14.283 -4.335 9.182 1.00 74.50 89 GLY A O 1
ATOM 691 N N . GLU A 1 90 ? -13.523 -4.908 11.225 1.00 76.56 90 GLU A N 1
ATOM 692 C CA . GLU A 1 90 ? -12.246 -4.192 11.174 1.00 76.56 90 GLU A CA 1
ATOM 693 C C . GLU A 1 90 ? -11.280 -4.816 10.155 1.00 76.56 90 GLU A C 1
ATOM 695 O O . GLU A 1 90 ? -11.433 -5.977 9.780 1.00 76.56 90 GLU A O 1
ATOM 700 N N . THR A 1 91 ? -10.281 -4.058 9.688 1.00 79.88 91 THR A N 1
ATOM 701 C CA . THR A 1 91 ? -9.327 -4.519 8.657 1.00 79.88 91 THR A CA 1
ATOM 702 C C . THR A 1 91 ? -7.874 -4.333 9.081 1.00 79.88 91 THR A C 1
ATOM 704 O O . THR A 1 91 ? -7.285 -3.281 8.859 1.00 79.88 91 THR A O 1
ATOM 707 N N . ILE A 1 92 ? -7.237 -5.359 9.631 1.00 83.50 92 ILE A N 1
ATOM 708 C CA . ILE A 1 92 ? -5.833 -5.277 10.045 1.00 83.50 92 ILE A CA 1
ATOM 709 C C . ILE A 1 92 ? -4.937 -5.203 8.806 1.00 83.50 92 ILE A C 1
ATOM 711 O O . ILE A 1 92 ? -4.928 -6.113 7.982 1.00 83.50 92 ILE A O 1
ATOM 715 N N . CYS A 1 93 ? -4.159 -4.128 8.696 1.00 85.69 93 CYS A N 1
ATOM 716 C CA . CYS A 1 93 ? -3.182 -3.931 7.627 1.00 85.69 93 CYS A CA 1
ATOM 717 C C . CYS A 1 93 ? -1.768 -4.185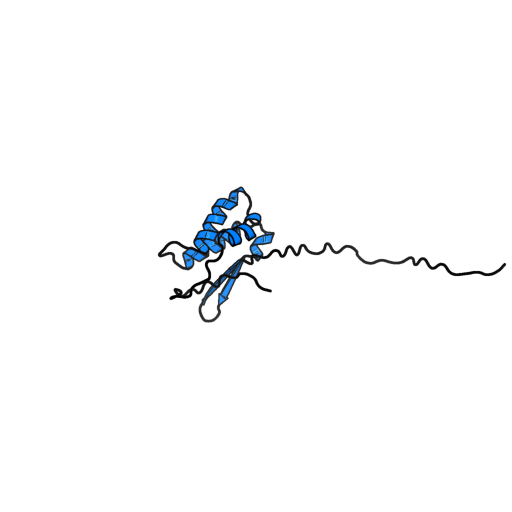 8.157 1.00 85.69 93 CYS A C 1
ATOM 719 O O . CYS A 1 93 ? -1.371 -3.582 9.150 1.00 85.69 93 CYS A O 1
ATOM 721 N N . MET A 1 94 ? -0.992 -5.038 7.489 1.00 87.88 94 MET A N 1
ATOM 722 C CA . MET A 1 94 ? 0.375 -5.385 7.880 1.00 87.88 94 MET A CA 1
ATOM 723 C C . MET A 1 94 ? 1.339 -5.248 6.699 1.00 87.88 94 MET A C 1
ATOM 725 O O . MET A 1 94 ? 0.999 -5.550 5.555 1.00 87.88 94 MET A O 1
ATOM 729 N N . ILE A 1 95 ? 2.567 -4.819 7.001 1.00 88.00 95 ILE A N 1
ATOM 730 C CA . ILE A 1 95 ? 3.687 -4.756 6.057 1.00 88.00 95 ILE A CA 1
ATOM 731 C C . ILE A 1 95 ? 4.797 -5.650 6.607 1.00 88.00 95 ILE A C 1
ATOM 733 O O . ILE A 1 95 ? 5.403 -5.355 7.638 1.00 88.00 95 ILE A O 1
ATOM 737 N N . ALA A 1 96 ? 5.054 -6.772 5.942 1.00 82.31 96 ALA A N 1
ATOM 738 C CA . ALA A 1 96 ? 6.051 -7.746 6.361 1.00 82.31 96 ALA A CA 1
ATOM 739 C C . ALA A 1 96 ? 7.469 -7.258 6.027 1.00 82.31 96 ALA A C 1
ATOM 741 O O . ALA A 1 96 ? 8.054 -7.651 5.025 1.00 82.31 96 ALA A O 1
ATOM 742 N N . SER A 1 97 ? 8.049 -6.407 6.872 1.00 65.81 97 SER A N 1
ATOM 743 C CA . SER A 1 97 ? 9.461 -6.030 6.752 1.00 65.81 97 SER A CA 1
ATOM 744 C C . SER A 1 97 ? 10.352 -7.212 7.152 1.00 65.81 97 SER A C 1
ATOM 746 O O . SER A 1 97 ? 10.616 -7.427 8.336 1.00 65.81 97 SER A O 1
ATOM 748 N N . GLY A 1 98 ? 10.817 -7.993 6.177 1.00 54.72 98 GLY A N 1
ATOM 749 C CA . GLY A 1 98 ? 11.754 -9.088 6.402 1.00 54.72 98 GLY A CA 1
ATOM 750 C C . GLY A 1 98 ? 12.805 -9.188 5.303 1.00 54.72 98 GLY A C 1
ATOM 751 O O . GLY A 1 98 ? 12.469 -9.295 4.125 1.00 54.72 98 GLY A O 1
ATOM 752 N N . LYS A 1 99 ? 14.081 -9.270 5.707 1.00 45.75 99 LYS A N 1
ATOM 753 C CA . LYS A 1 99 ? 15.142 -9.976 4.969 1.00 45.75 99 LYS A CA 1
ATOM 754 C C . LYS A 1 99 ? 14.769 -11.464 4.860 1.00 45.75 99 LYS A C 1
ATOM 756 O O . LYS A 1 99 ? 15.420 -12.312 5.445 1.00 45.75 99 LYS A O 1
ATOM 761 N N . ASN A 1 100 ? 13.695 -11.783 4.155 1.00 42.59 100 ASN A N 1
ATOM 762 C CA . ASN A 1 100 ? 13.454 -13.115 3.627 1.00 42.59 100 ASN A CA 1
ATOM 763 C C . ASN A 1 100 ? 13.529 -12.979 2.114 1.00 42.59 100 ASN A C 1
ATOM 765 O O . ASN A 1 100 ? 12.536 -12.984 1.392 1.00 42.59 100 ASN A O 1
ATOM 769 N N . SER A 1 101 ? 14.759 -12.816 1.635 1.00 38.69 101 SER A N 1
ATOM 770 C CA . SER A 1 101 ? 15.128 -13.290 0.313 1.00 38.69 101 SER A CA 1
ATOM 771 C C . SER A 1 101 ? 15.153 -14.820 0.353 1.00 38.69 101 SER A C 1
ATOM 773 O O . SER A 1 101 ? 16.214 -15.426 0.237 1.00 38.69 101 SER A O 1
ATOM 775 N N . ASP A 1 102 ? 13.992 -15.446 0.536 1.00 39.91 102 ASP A N 1
ATOM 776 C CA . ASP A 1 102 ? 13.793 -16.798 0.025 1.00 39.91 102 ASP A CA 1
ATOM 777 C C . ASP A 1 102 ? 13.531 -16.611 -1.473 1.00 39.91 102 ASP A C 1
ATOM 779 O O . ASP A 1 102 ? 12.406 -16.574 -1.969 1.00 39.91 102 ASP A O 1
ATOM 783 N N . PHE A 1 103 ? 14.616 -16.315 -2.197 1.00 40.56 103 PHE A N 1
ATOM 784 C CA . PHE A 1 103 ? 14.669 -16.727 -3.589 1.00 40.56 103 PHE A CA 1
ATOM 785 C C . PHE A 1 103 ? 14.408 -18.231 -3.560 1.00 40.56 103 PHE A C 1
ATOM 787 O O . PHE A 1 103 ? 15.037 -18.892 -2.731 1.00 40.56 103 PHE A O 1
ATOM 794 N N . PRO A 1 104 ? 13.545 -18.790 -4.427 1.00 33.06 104 PRO A N 1
ATOM 795 C CA . PRO A 1 104 ? 13.448 -20.238 -4.484 1.00 33.06 104 PRO A CA 1
ATOM 796 C C . PRO A 1 104 ? 14.877 -20.766 -4.668 1.00 33.06 104 PRO A C 1
ATOM 798 O O . PRO A 1 104 ? 15.606 -20.198 -5.500 1.00 33.06 104 PRO A O 1
ATOM 801 N N . PRO A 1 105 ? 15.326 -21.794 -3.919 1.00 34.56 105 PRO A N 1
ATOM 802 C CA . PRO A 1 105 ? 16.531 -22.482 -4.324 1.00 34.56 105 PRO A CA 1
ATOM 803 C C . PRO A 1 105 ? 16.252 -22.878 -5.766 1.00 34.56 105 PRO A C 1
ATOM 805 O O . PRO A 1 105 ? 15.262 -23.554 -6.053 1.00 34.56 105 PRO A O 1
ATOM 808 N N . ARG A 1 106 ? 17.053 -22.353 -6.702 1.00 39.66 106 ARG A N 1
ATOM 809 C CA . ARG A 1 106 ? 17.098 -22.911 -8.046 1.00 39.66 106 ARG A CA 1
ATOM 810 C C . ARG A 1 106 ? 17.376 -24.381 -7.795 1.00 39.66 106 ARG A C 1
ATOM 812 O O . ARG A 1 106 ? 18.493 -24.710 -7.4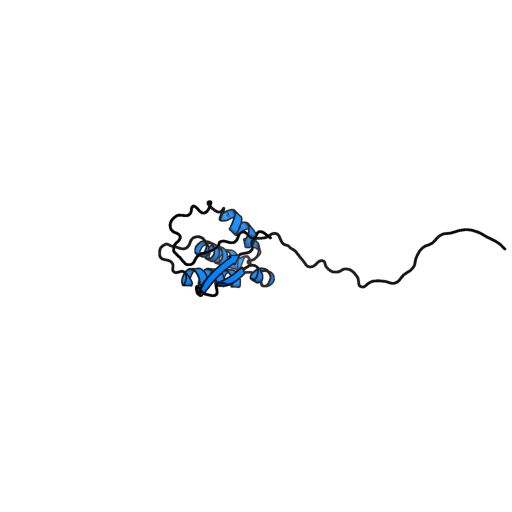10 1.00 39.66 106 ARG A O 1
ATOM 819 N N . HIS A 1 107 ? 16.342 -25.212 -7.895 1.00 38.72 107 HIS A N 1
ATOM 820 C CA . HIS A 1 107 ? 16.467 -26.652 -7.847 1.00 38.72 107 HIS A CA 1
ATOM 821 C C . HIS A 1 107 ? 17.398 -26.993 -9.001 1.00 38.72 107 HIS A C 1
ATOM 823 O O . HIS A 1 107 ? 17.012 -27.022 -10.169 1.00 38.72 107 HIS A O 1
ATOM 829 N N . THR A 1 108 ? 18.675 -27.116 -8.672 1.00 44.25 108 THR A N 1
ATOM 830 C CA . THR A 1 108 ? 19.631 -27.820 -9.487 1.00 44.25 108 THR A CA 1
ATOM 831 C C . THR A 1 108 ? 19.209 -29.283 -9.464 1.00 44.25 108 THR A C 1
ATOM 833 O O . THR A 1 108 ? 18.940 -29.849 -8.407 1.00 44.25 108 THR A O 1
ATOM 836 N N . SER A 1 109 ? 19.182 -29.856 -10.665 1.00 36.88 109 SER A N 1
ATOM 837 C CA . SER A 1 109 ? 19.042 -31.278 -10.994 1.00 36.88 109 SER A CA 1
ATOM 838 C C . SER A 1 109 ? 17.642 -31.901 -10.970 1.00 36.88 109 SER A C 1
ATOM 840 O O . SER A 1 109 ? 17.032 -32.038 -9.913 1.00 36.88 109 SER A O 1
ATOM 842 N N . PRO A 1 110 ? 17.211 -32.483 -12.104 1.00 43.31 110 PRO A N 1
ATOM 843 C CA . PRO A 1 110 ? 16.684 -33.836 -12.093 1.00 43.31 110 PRO A CA 1
ATOM 844 C C . PRO A 1 110 ? 17.833 -34.846 -11.902 1.00 43.31 110 PRO A C 1
ATOM 846 O O . PRO A 1 110 ? 18.900 -34.737 -12.509 1.00 43.31 110 PRO A O 1
ATOM 849 N N . GLU A 1 111 ? 17.616 -35.817 -11.019 1.00 40.53 111 GLU A N 1
ATOM 850 C CA . GLU A 1 111 ? 18.504 -36.950 -10.758 1.00 40.53 111 GLU A CA 1
ATOM 851 C C . GLU A 1 111 ? 18.814 -37.795 -12.014 1.00 40.53 111 GLU A C 1
ATOM 853 O O . GLU A 1 111 ? 17.911 -38.220 -12.724 1.00 40.53 111 GLU A O 1
ATOM 858 N N . ARG A 1 112 ? 20.124 -38.003 -12.245 1.00 46.25 112 ARG A N 1
ATOM 859 C CA . ARG A 1 112 ? 20.899 -39.266 -12.420 1.00 46.25 112 ARG A CA 1
ATOM 860 C C . ARG A 1 112 ? 20.271 -40.487 -13.134 1.00 46.25 112 ARG A C 1
ATOM 862 O O . ARG A 1 112 ? 19.118 -40.824 -12.911 1.00 46.25 112 ARG A O 1
ATOM 869 N N . PRO A 1 113 ? 21.086 -41.260 -13.890 1.00 44.16 113 PRO A N 1
ATOM 870 C CA . PRO A 1 113 ? 21.965 -42.286 -13.281 1.00 44.16 113 PRO A CA 1
ATOM 871 C C . PRO A 1 113 ? 23.361 -42.346 -13.947 1.00 44.16 113 PRO A C 1
ATOM 873 O O . PRO A 1 113 ? 23.499 -42.208 -15.150 1.00 44.16 113 PRO A O 1
ATOM 876 N N . GLY A 1 114 ? 24.479 -42.424 -13.227 1.00 40.84 114 GLY A N 1
ATOM 877 C CA . GLY A 1 114 ? 24.927 -43.623 -12.524 1.00 40.84 114 GLY A CA 1
ATOM 878 C C . GLY A 1 114 ? 26.182 -44.178 -13.216 1.00 40.84 114 GLY A C 1
ATOM 879 O O . GLY A 1 114 ? 26.066 -44.930 -14.170 1.00 40.84 114 GLY A O 1
ATOM 880 N N . MET A 1 115 ? 27.376 -43.819 -12.738 1.00 36.53 115 MET A N 1
ATOM 881 C CA . MET A 1 115 ? 28.582 -44.639 -12.905 1.00 36.53 115 MET A CA 1
ATOM 882 C C . MET A 1 115 ? 29.416 -44.516 -11.633 1.00 36.53 115 MET A C 1
ATOM 884 O O . MET A 1 115 ? 29.939 -43.452 -11.304 1.00 36.53 115 MET A O 1
ATOM 888 N N . ALA A 1 116 ? 29.433 -45.608 -10.875 1.00 39.19 116 ALA A N 1
ATOM 889 C CA . ALA A 1 116 ? 30.265 -45.791 -9.704 1.00 39.19 116 ALA A CA 1
ATOM 890 C C . ALA A 1 116 ? 31.689 -46.123 -10.163 1.00 39.19 116 ALA A C 1
ATOM 892 O O . ALA A 1 116 ? 31.895 -47.047 -10.949 1.00 39.19 116 ALA A O 1
ATOM 893 N N . PHE A 1 117 ? 32.664 -45.371 -9.663 1.00 42.19 117 PHE A N 1
ATOM 894 C CA . PHE A 1 117 ? 34.066 -45.752 -9.725 1.00 42.19 117 PHE A CA 1
ATOM 895 C C . PHE A 1 117 ? 34.342 -46.661 -8.533 1.00 42.19 117 PHE A C 1
ATOM 897 O O . PHE A 1 117 ? 34.470 -46.176 -7.412 1.00 42.19 117 PHE A O 1
ATOM 904 N N . ASN A 1 118 ? 34.449 -47.966 -8.774 1.00 35.88 118 ASN A N 1
ATOM 905 C CA . ASN A 1 118 ? 34.937 -48.901 -7.771 1.00 35.88 118 ASN A CA 1
ATOM 906 C C . ASN A 1 118 ? 36.207 -49.568 -8.309 1.00 35.88 118 ASN A C 1
ATOM 908 O O . ASN A 1 118 ? 36.154 -50.499 -9.107 1.00 35.88 118 ASN A O 1
ATOM 912 N N . THR A 1 119 ? 37.354 -49.074 -7.848 1.00 42.97 119 THR A N 1
ATOM 913 C CA . THR A 1 119 ? 38.601 -49.845 -7.775 1.00 42.97 119 THR A CA 1
ATOM 914 C C . THR A 1 119 ? 38.375 -51.045 -6.856 1.00 42.97 119 THR A C 1
ATOM 916 O O . THR A 1 119 ? 37.910 -50.841 -5.737 1.00 42.97 119 THR A O 1
ATOM 919 N N . THR A 1 120 ? 38.729 -52.263 -7.288 1.00 41.03 120 THR A N 1
ATOM 920 C CA . THR A 1 120 ? 39.215 -53.376 -6.440 1.00 41.03 120 THR A CA 1
ATOM 921 C C . THR A 1 120 ? 39.812 -54.498 -7.310 1.00 41.03 120 THR A C 1
ATOM 923 O O . THR A 1 120 ? 39.121 -55.084 -8.131 1.00 41.03 120 THR A O 1
ATOM 926 N N . SER A 1 121 ? 41.101 -54.763 -7.061 1.00 41.41 121 SER A N 1
ATOM 927 C CA . SER A 1 121 ? 41.797 -56.060 -6.942 1.00 41.41 121 SER A CA 1
ATOM 928 C C . SER A 1 121 ? 41.719 -57.145 -8.037 1.00 41.41 121 SER A C 1
ATOM 930 O O . SER A 1 121 ? 40.698 -57.786 -8.234 1.00 41.41 121 SER A O 1
ATOM 932 N N . GLU A 1 122 ? 42.898 -57.414 -8.618 1.00 46.34 122 GLU A N 1
ATOM 933 C CA . GLU A 1 122 ? 43.590 -58.720 -8.695 1.00 46.34 122 GLU A CA 1
ATOM 934 C C . GLU A 1 122 ? 42.821 -59.982 -9.165 1.00 46.34 122 GLU A C 1
ATOM 936 O O . GLU A 1 122 ? 41.933 -60.465 -8.469 1.00 46.34 122 GLU A O 1
ATOM 941 N N . ARG A 1 123 ? 43.287 -60.602 -10.273 1.00 44.28 123 ARG A N 1
ATOM 942 C CA . ARG A 1 123 ? 43.770 -62.011 -10.362 1.00 44.28 123 ARG A CA 1
ATOM 943 C C . ARG A 1 123 ? 43.573 -62.666 -11.752 1.00 44.28 123 ARG A C 1
ATOM 945 O O . ARG A 1 123 ? 42.458 -62.820 -12.229 1.00 44.28 123 ARG A O 1
ATOM 952 N N . SER A 1 124 ? 44.695 -63.160 -12.292 1.00 48.09 124 SER A N 1
ATOM 953 C CA . SER A 1 124 ? 44.887 -64.294 -13.227 1.00 48.09 124 SER A CA 1
ATOM 954 C C . SER A 1 124 ? 44.221 -64.294 -14.614 1.00 48.09 124 SER A C 1
ATOM 956 O O . SER A 1 124 ? 43.058 -64.659 -14.753 1.00 48.09 124 SER A O 1
ATOM 958 N N . ARG A 1 125 ? 45.032 -64.180 -15.672 1.00 46.75 125 ARG A N 1
ATOM 959 C CA . ARG A 1 125 ? 45.717 -65.300 -16.356 1.00 46.75 125 ARG A CA 1
ATOM 960 C C . ARG A 1 125 ? 46.807 -64.767 -17.276 1.00 46.75 125 ARG A C 1
ATOM 962 O O . ARG A 1 125 ? 46.621 -63.647 -17.794 1.00 46.75 125 ARG A O 1
#

Foldseek 3Di:
DDFPWDFDDLDDDDDDCPPPPPLVVQLVLCLVQADPVCSVVLNVLSCCLVPNDPPDHPVNSVVSLVVNLVRGDPVQSVQWDWDQDPPPRDITTTGGRDPPPPPPPPPPDDDDDDDDDDDDDDDDD

Sequence (125 aa):
MRGIGAVIHFHSPTGSSVPSSDFSGMWNSIRDWFSLPAQDEAAECFRVFYQPPEGSSSPDRLKYFLKLKALASPGRQANFTAERILGTGETICMIASGKNSDFPPRHTSPERPGMAFNTTSERSR

Radius of gyration: 24.82 Å; chains: 1; bounding box: 63×80×42 Å

Organism: NCBI:txid59202

pLDDT: mean 70.43, std 23.9, range [30.36, 97.69]

Secondary structure (DSSP, 8-state):
---------SS---S-------HHHHHHTTGGGB-GGGHHHHHHHHHHHHSPPTT--HHHHHHHHHHHHHHB-GGGGGGEEEEEPTTT--EEEEE-------PPP--------------------